Protein AF-A0AA90VGE7-F1 (afdb_monomer_lite)

Structure (mmCIF, N/CA/C/O backbone):
data_AF-A0AA90VGE7-F1
#
_entry.id   AF-A0AA90VGE7-F1
#
loop_
_atom_site.group_PDB
_atom_site.id
_atom_site.type_symbol
_atom_site.label_atom_id
_atom_site.label_alt_id
_atom_site.label_comp_id
_atom_site.label_asym_id
_atom_site.label_entity_id
_atom_site.label_seq_id
_atom_site.pdbx_PDB_ins_code
_atom_site.Cartn_x
_atom_site.Cartn_y
_atom_site.Cartn_z
_atom_site.occupancy
_atom_site.B_iso_or_equiv
_atom_site.auth_seq_id
_atom_site.auth_comp_id
_atom_site.auth_asym_id
_atom_site.auth_atom_id
_atom_site.pdbx_PDB_model_num
ATOM 1 N N . MET A 1 1 ? 31.332 8.050 -44.811 1.00 55.75 1 MET A N 1
ATOM 2 C CA . MET A 1 1 ? 31.491 8.293 -43.358 1.00 55.75 1 MET A CA 1
ATOM 3 C C . MET A 1 1 ? 30.167 8.612 -42.663 1.00 55.75 1 MET A C 1
ATOM 5 O O . MET A 1 1 ? 29.787 7.843 -41.798 1.00 55.75 1 MET A O 1
ATOM 9 N N . MET A 1 2 ? 29.412 9.635 -43.089 1.00 61.41 2 MET A N 1
ATOM 10 C CA . MET A 1 2 ? 28.198 10.126 -42.397 1.00 61.41 2 MET A CA 1
ATOM 11 C C . MET A 1 2 ? 27.056 9.099 -42.202 1.00 61.41 2 MET A C 1
ATOM 13 O O . MET A 1 2 ? 26.368 9.124 -41.187 1.00 61.41 2 MET A O 1
ATOM 17 N N . LYS A 1 3 ? 26.882 8.150 -43.137 1.00 65.25 3 LYS A N 1
ATOM 18 C CA . LYS A 1 3 ? 25.845 7.099 -43.049 1.00 65.25 3 LYS A CA 1
ATOM 19 C C . LYS A 1 3 ? 26.079 6.112 -41.896 1.00 65.25 3 LYS A C 1
ATOM 21 O O . LYS A 1 3 ? 25.123 5.690 -41.260 1.00 65.25 3 LYS A O 1
ATOM 26 N N . TYR A 1 4 ? 27.336 5.779 -41.601 1.00 76.81 4 TYR A N 1
ATOM 27 C CA . TYR A 1 4 ? 27.675 4.840 -40.525 1.00 76.81 4 TYR A CA 1
ATOM 28 C C . TYR A 1 4 ? 27.513 5.477 -39.141 1.00 76.81 4 TYR A C 1
ATOM 30 O O . TYR A 1 4 ? 27.092 4.808 -38.204 1.00 76.81 4 TYR A O 1
ATOM 38 N N . THR A 1 5 ? 27.762 6.784 -39.027 1.00 82.44 5 THR A N 1
ATOM 39 C CA . THR A 1 5 ? 27.544 7.542 -37.789 1.00 82.44 5 THR A CA 1
ATOM 40 C C . THR A 1 5 ? 26.061 7.592 -37.415 1.00 82.44 5 THR A C 1
ATOM 42 O O . THR A 1 5 ? 25.722 7.359 -36.261 1.00 82.44 5 THR A O 1
ATOM 45 N N . LEU A 1 6 ? 25.168 7.819 -38.387 1.00 83.00 6 LEU A N 1
ATOM 46 C CA . LEU A 1 6 ? 23.720 7.836 -38.147 1.00 83.00 6 LEU A CA 1
ATOM 47 C C . LEU A 1 6 ? 23.205 6.466 -37.676 1.00 83.00 6 LEU A C 1
ATOM 49 O O . LEU A 1 6 ? 22.459 6.388 -36.704 1.00 83.00 6 LEU A O 1
ATOM 53 N N . VAL A 1 7 ? 23.640 5.385 -38.333 1.00 86.75 7 VAL A N 1
ATOM 54 C CA . VAL A 1 7 ? 23.256 4.012 -37.963 1.00 86.75 7 VAL A CA 1
ATOM 55 C C . VAL A 1 7 ? 23.751 3.658 -36.560 1.00 86.75 7 VAL A C 1
ATOM 57 O O . VAL A 1 7 ? 22.999 3.075 -35.786 1.00 86.75 7 VAL A O 1
ATOM 60 N N . MET A 1 8 ? 24.973 4.063 -36.197 1.00 87.19 8 MET A N 1
ATOM 61 C CA . MET A 1 8 ? 25.509 3.863 -34.846 1.00 87.19 8 MET A CA 1
ATOM 62 C C . MET A 1 8 ? 24.713 4.615 -33.779 1.00 87.19 8 MET A C 1
ATOM 64 O O . MET A 1 8 ? 24.406 4.042 -32.739 1.00 87.19 8 MET A O 1
ATOM 68 N N . ILE A 1 9 ? 24.343 5.873 -34.035 1.00 88.00 9 ILE A N 1
ATOM 69 C CA . ILE A 1 9 ? 23.530 6.663 -33.101 1.00 88.00 9 ILE A CA 1
ATOM 70 C C . ILE A 1 9 ? 22.168 5.990 -32.892 1.00 88.00 9 ILE A C 1
ATOM 72 O O . ILE A 1 9 ? 21.768 5.766 -31.753 1.00 88.00 9 ILE A O 1
ATOM 76 N N . ILE A 1 10 ? 21.489 5.597 -33.974 1.00 88.25 10 ILE A N 1
ATOM 77 C CA . ILE A 1 10 ? 20.193 4.906 -33.896 1.00 88.25 10 ILE A CA 1
ATOM 78 C C . ILE A 1 10 ? 20.327 3.573 -33.146 1.00 88.25 10 ILE A C 1
ATOM 80 O O . ILE A 1 10 ? 19.502 3.278 -32.288 1.00 88.25 10 ILE A O 1
ATOM 84 N N . ALA A 1 11 ? 21.372 2.786 -33.413 1.00 86.88 11 ALA A N 1
ATOM 85 C CA . ALA A 1 11 ? 21.609 1.521 -32.720 1.00 86.88 11 ALA A CA 1
ATOM 86 C C . ALA A 1 11 ? 21.848 1.712 -31.212 1.00 86.88 11 ALA A C 1
ATOM 88 O O . ALA A 1 11 ? 21.342 0.925 -30.410 1.00 86.88 11 ALA A O 1
ATOM 89 N N . ILE A 1 12 ? 22.563 2.772 -30.816 1.00 87.00 12 ILE A N 1
ATOM 90 C CA . ILE A 1 12 ? 22.746 3.134 -29.405 1.00 87.00 12 ILE A CA 1
ATOM 91 C C . ILE A 1 12 ? 21.400 3.482 -28.764 1.00 87.00 12 ILE A C 1
ATOM 93 O O . ILE A 1 12 ? 21.094 2.935 -27.708 1.00 87.00 12 ILE A O 1
ATOM 97 N N . PHE A 1 13 ? 20.577 4.321 -29.403 1.00 86.06 13 PHE A N 1
ATOM 98 C CA . PHE A 1 13 ? 19.254 4.678 -28.877 1.00 86.06 13 PHE A CA 1
ATOM 99 C C . PHE A 1 13 ? 18.325 3.470 -28.7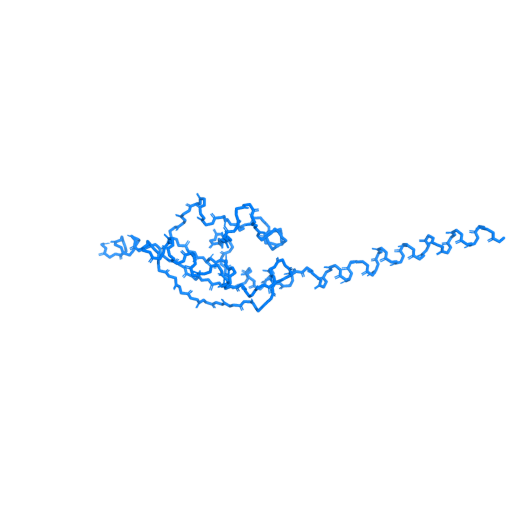73 1.00 86.06 13 PHE A C 1
ATOM 101 O O . PHE A 1 13 ? 17.737 3.252 -27.722 1.00 86.06 13 PHE A O 1
ATOM 108 N N . ILE A 1 14 ? 18.264 2.620 -29.803 1.00 86.12 14 ILE A N 1
ATOM 109 C CA . ILE A 1 14 ? 17.471 1.387 -29.751 1.00 86.12 14 ILE A CA 1
ATOM 110 C C . ILE A 1 14 ? 17.936 0.514 -28.587 1.00 86.12 14 ILE A C 1
ATOM 112 O O . ILE A 1 14 ? 17.102 0.040 -27.822 1.00 86.12 14 ILE A O 1
ATOM 116 N N . THR A 1 15 ? 19.246 0.322 -28.407 1.00 83.75 15 THR A N 1
ATOM 117 C CA . THR A 1 15 ? 19.781 -0.508 -27.315 1.00 83.75 15 THR A CA 1
ATOM 118 C C . THR A 1 15 ? 19.453 0.095 -25.947 1.00 83.75 15 THR A C 1
ATOM 120 O O . THR A 1 15 ? 19.000 -0.620 -25.052 1.00 83.75 15 THR A O 1
ATOM 123 N N . LEU A 1 16 ? 19.620 1.410 -25.790 1.00 79.94 16 LEU A N 1
ATOM 124 C CA . LEU A 1 16 ? 19.313 2.134 -24.559 1.00 79.94 16 LEU A CA 1
ATOM 125 C C . LEU A 1 16 ? 17.821 2.015 -24.199 1.00 79.94 16 LEU A C 1
ATOM 127 O O . LEU A 1 16 ? 17.487 1.664 -23.067 1.00 79.94 16 LEU A O 1
ATOM 131 N N . ASP A 1 17 ? 16.938 2.238 -25.170 1.00 75.81 17 ASP A N 1
ATOM 132 C CA . ASP A 1 17 ? 15.487 2.282 -24.976 1.00 75.81 17 ASP A CA 1
ATOM 133 C C . ASP A 1 17 ? 14.882 0.890 -24.775 1.00 75.81 17 ASP A C 1
ATOM 135 O O . ASP A 1 17 ? 13.929 0.735 -24.015 1.00 75.81 17 ASP A O 1
ATOM 139 N N . SER A 1 18 ? 15.440 -0.140 -25.417 1.00 73.44 18 SER A N 1
ATOM 140 C CA . SER A 1 18 ? 14.893 -1.501 -25.346 1.00 73.44 18 SER A CA 1
ATOM 141 C C . SER A 1 18 ? 15.442 -2.335 -24.191 1.00 73.44 18 SER A C 1
ATOM 143 O O . SER A 1 18 ? 14.719 -3.186 -23.675 1.00 73.44 18 SER A O 1
ATOM 145 N N . THR A 1 19 ? 16.684 -2.107 -23.747 1.00 75.50 19 THR A N 1
ATOM 146 C CA . THR A 1 19 ? 17.294 -2.932 -22.684 1.00 75.50 19 THR A CA 1
ATOM 147 C C . THR A 1 19 ? 17.519 -2.183 -21.378 1.00 75.50 19 THR A C 1
ATOM 149 O O . THR A 1 19 ? 17.192 -2.704 -20.311 1.00 75.50 19 THR A O 1
ATOM 152 N N . LEU A 1 20 ? 18.036 -0.954 -21.435 1.00 67.75 20 LEU A N 1
ATOM 153 C CA . LEU A 1 20 ? 18.472 -0.235 -20.236 1.00 67.75 20 LEU A CA 1
ATOM 154 C C . LEU A 1 20 ? 17.327 0.528 -19.569 1.00 67.75 20 LEU A C 1
ATOM 156 O O . LEU A 1 20 ? 17.146 0.405 -18.354 1.00 67.75 20 LEU A O 1
ATOM 160 N N . GLN A 1 21 ? 16.518 1.261 -20.339 1.00 68.38 21 GLN A N 1
ATOM 161 C CA . GLN A 1 21 ? 15.377 1.992 -19.781 1.00 68.38 21 GLN A CA 1
ATOM 162 C C . GLN A 1 21 ? 14.385 1.068 -19.047 1.00 68.38 21 GLN A C 1
ATOM 164 O O . GLN A 1 21 ? 14.064 1.360 -17.893 1.00 68.38 21 GLN A O 1
ATOM 169 N N . PRO A 1 22 ? 13.955 -0.086 -19.602 1.00 64.44 22 PRO A N 1
ATOM 170 C CA . PRO A 1 22 ? 13.002 -0.960 -18.921 1.00 64.44 22 PRO A CA 1
ATOM 171 C C . PRO A 1 22 ? 13.579 -1.600 -17.659 1.00 64.44 22 PRO A C 1
ATOM 173 O O . PRO A 1 22 ? 12.858 -1.773 -16.680 1.00 64.44 22 PRO A O 1
ATOM 176 N N . ALA A 1 23 ? 14.870 -1.943 -17.647 1.00 62.72 23 ALA A N 1
ATOM 177 C CA . ALA A 1 23 ? 15.520 -2.538 -16.481 1.00 62.72 23 ALA A CA 1
ATOM 178 C C . ALA A 1 23 ? 15.616 -1.542 -15.314 1.00 62.72 23 ALA A C 1
ATOM 180 O O . ALA A 1 23 ? 15.269 -1.867 -14.175 1.00 62.72 23 ALA A O 1
ATOM 181 N N . VAL A 1 24 ? 16.019 -0.300 -15.597 1.00 62.41 24 VAL A N 1
ATOM 182 C CA . VAL A 1 24 ? 16.110 0.759 -14.583 1.00 62.41 24 VAL A CA 1
ATOM 183 C C . VAL A 1 24 ? 14.719 1.163 -14.089 1.00 62.41 24 VAL A C 1
ATOM 185 O O . VAL A 1 24 ? 14.517 1.300 -12.882 1.00 62.41 24 VAL A O 1
ATOM 188 N N . LEU A 1 25 ? 13.743 1.304 -14.991 1.00 61.81 25 LEU A N 1
ATOM 189 C CA . LEU A 1 25 ? 12.369 1.660 -14.631 1.00 61.81 25 LEU A CA 1
ATOM 190 C C . LEU A 1 25 ? 11.666 0.542 -13.849 1.00 61.81 25 LEU A C 1
ATOM 192 O O . LEU A 1 25 ? 11.016 0.840 -12.855 1.00 61.81 25 LEU A O 1
ATOM 196 N N . ASN A 1 26 ? 11.852 -0.735 -14.208 1.00 60.47 26 ASN A N 1
ATOM 197 C CA . ASN A 1 26 ? 11.313 -1.863 -13.434 1.00 60.47 26 ASN A CA 1
ATOM 198 C C . ASN A 1 26 ? 11.921 -1.953 -12.029 1.00 60.47 26 ASN A C 1
ATOM 200 O O . ASN A 1 26 ? 11.240 -2.385 -11.107 1.00 60.47 26 ASN A O 1
ATOM 204 N N . THR A 1 27 ? 13.181 -1.540 -11.859 1.00 57.47 27 THR A N 1
ATOM 205 C CA . THR A 1 27 ? 13.834 -1.494 -10.538 1.00 57.47 27 THR A CA 1
ATOM 206 C C . THR A 1 27 ? 13.293 -0.344 -9.684 1.00 57.47 27 THR A C 1
ATOM 208 O O . THR A 1 27 ? 13.224 -0.455 -8.464 1.00 57.47 27 THR A O 1
ATOM 211 N N . LYS A 1 28 ? 12.890 0.762 -10.322 1.00 58.34 28 LYS A N 1
ATOM 212 C CA . LYS A 1 28 ? 12.240 1.907 -9.668 1.00 58.34 28 LYS A CA 1
ATOM 213 C C . LYS A 1 28 ? 10.729 1.734 -9.507 1.00 58.34 28 LYS A C 1
ATOM 215 O O . LYS A 1 28 ? 10.107 2.497 -8.790 1.00 58.34 28 LYS A O 1
ATOM 220 N N . ALA A 1 29 ? 10.113 0.764 -10.162 1.00 59.88 29 ALA A N 1
ATOM 221 C CA . ALA A 1 29 ? 8.717 0.456 -9.931 1.00 59.88 29 ALA A CA 1
ATOM 222 C C . ALA A 1 29 ? 8.613 -0.497 -8.736 1.00 59.88 29 ALA A C 1
ATOM 224 O O . ALA A 1 29 ? 9.201 -1.579 -8.743 1.00 59.88 29 ALA A O 1
ATOM 225 N N . ASP A 1 30 ? 7.775 -0.175 -7.752 1.00 67.25 30 ASP A N 1
ATOM 226 C CA . ASP A 1 30 ? 7.402 -1.083 -6.652 1.00 67.25 30 ASP A CA 1
ATOM 227 C C . ASP A 1 30 ? 6.577 -2.303 -7.125 1.00 67.25 30 ASP A C 1
ATOM 229 O O . ASP A 1 30 ? 5.826 -2.916 -6.369 1.00 67.25 30 ASP A O 1
ATOM 233 N N . LYS A 1 31 ? 6.723 -2.698 -8.393 1.00 71.50 31 LYS A N 1
ATOM 234 C CA . LYS A 1 31 ? 6.038 -3.806 -9.059 1.00 71.50 31 LYS A CA 1
ATOM 235 C C . LYS A 1 31 ? 6.181 -5.123 -8.299 1.00 71.50 31 LYS A C 1
ATOM 237 O O . LYS A 1 31 ? 5.272 -5.942 -8.315 1.00 71.50 31 LYS A O 1
ATOM 242 N N . HIS A 1 32 ? 7.309 -5.329 -7.621 1.00 76.25 32 HIS A N 1
ATOM 243 C CA . HIS A 1 32 ? 7.551 -6.519 -6.808 1.00 76.25 32 HIS A CA 1
ATOM 244 C C . HIS A 1 32 ? 6.679 -6.574 -5.539 1.00 76.25 32 HIS A C 1
ATOM 246 O O . HIS A 1 32 ? 6.436 -7.665 -5.026 1.00 76.25 32 HIS A O 1
ATOM 252 N N . LEU A 1 33 ? 6.179 -5.434 -5.045 1.00 79.88 33 LEU A N 1
ATOM 253 C CA . LEU A 1 33 ? 5.311 -5.373 -3.866 1.00 79.88 33 LEU A CA 1
ATOM 254 C C . LEU A 1 33 ? 3.866 -5.750 -4.182 1.00 79.88 33 LEU A C 1
ATOM 256 O O . LEU A 1 33 ? 3.215 -6.356 -3.336 1.00 79.88 33 LEU A O 1
ATOM 260 N N . ALA A 1 34 ? 3.378 -5.458 -5.390 1.00 80.25 34 ALA A N 1
ATOM 261 C CA . ALA A 1 34 ? 2.014 -5.791 -5.800 1.00 80.25 34 ALA A CA 1
ATOM 262 C C . ALA A 1 34 ? 1.650 -7.274 -5.558 1.00 80.25 34 ALA A C 1
ATOM 264 O O . ALA A 1 34 ? 0.737 -7.519 -4.771 1.00 80.25 34 ALA A O 1
ATOM 265 N N . PRO A 1 35 ? 2.392 -8.281 -6.068 1.00 81.56 35 PRO A N 1
ATOM 266 C CA . PRO A 1 35 ? 2.051 -9.686 -5.827 1.00 81.56 35 PRO A CA 1
ATOM 267 C C . PRO A 1 35 ? 2.205 -10.112 -4.356 1.00 81.56 35 PRO A C 1
ATOM 269 O O . PRO A 1 35 ? 1.594 -11.090 -3.930 1.00 81.56 35 PRO A O 1
ATOM 272 N N . ILE A 1 36 ? 3.023 -9.411 -3.561 1.00 84.88 36 ILE A N 1
ATOM 273 C CA . ILE A 1 36 ? 3.149 -9.666 -2.116 1.00 84.88 36 ILE A CA 1
ATOM 274 C C . ILE A 1 36 ? 1.887 -9.180 -1.399 1.00 84.88 36 ILE A C 1
ATOM 276 O O . ILE A 1 36 ? 1.353 -9.889 -0.546 1.00 84.88 36 ILE A O 1
ATOM 280 N N . ILE A 1 37 ? 1.395 -7.997 -1.768 1.00 84.31 37 ILE A N 1
ATOM 281 C CA . ILE A 1 37 ? 0.164 -7.413 -1.233 1.00 84.31 37 ILE A CA 1
ATOM 282 C C . ILE A 1 37 ? -1.040 -8.269 -1.625 1.00 84.31 37 ILE A C 1
ATOM 284 O O . ILE A 1 37 ? -1.811 -8.622 -0.739 1.00 84.31 37 ILE A O 1
ATOM 288 N N . GLU A 1 38 ? -1.152 -8.686 -2.892 1.00 84.56 38 GLU A N 1
ATOM 289 C CA . GLU A 1 38 ? -2.245 -9.557 -3.360 1.00 84.56 38 GLU A CA 1
ATOM 290 C C . GLU A 1 38 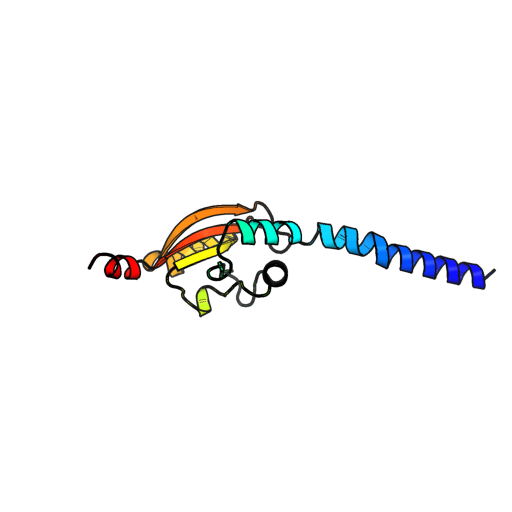? -2.296 -10.898 -2.621 1.00 84.56 38 GLU A C 1
ATOM 292 O O . GLU A 1 38 ? -3.371 -11.424 -2.353 1.00 84.56 38 GLU A O 1
ATOM 297 N N . LYS A 1 39 ? -1.137 -11.461 -2.260 1.00 85.50 39 LYS A N 1
ATOM 298 C CA . LYS A 1 39 ? -1.081 -12.703 -1.476 1.00 85.50 39 LYS A CA 1
ATOM 299 C C . LYS A 1 39 ? -1.408 -12.494 0.001 1.00 85.50 39 LYS A C 1
ATOM 301 O O . LYS A 1 39 ? -1.868 -13.428 0.654 1.00 85.50 39 LYS A O 1
ATOM 306 N N . LYS A 1 40 ? -1.101 -11.318 0.556 1.00 85.06 40 LYS A N 1
ATOM 307 C CA . LYS A 1 40 ? -1.190 -11.048 2.001 1.00 85.06 40 LYS A CA 1
ATOM 308 C C . LYS A 1 40 ? -2.533 -10.455 2.416 1.00 85.06 40 LYS A C 1
ATOM 310 O O . LYS A 1 40 ? -2.940 -10.631 3.565 1.00 85.06 40 LYS A O 1
ATOM 315 N N . PHE A 1 41 ? -3.200 -9.747 1.512 1.00 85.44 41 PHE A N 1
ATOM 316 C CA . PHE A 1 41 ? -4.422 -9.009 1.790 1.00 85.44 41 PHE A CA 1
ATOM 317 C C . PHE A 1 41 ? -5.458 -9.222 0.694 1.00 85.44 41 PHE A C 1
ATOM 319 O O . PHE A 1 41 ? -5.127 -9.406 -0.473 1.00 85.44 41 PHE A O 1
ATOM 326 N N . ASP A 1 42 ? -6.728 -9.139 1.079 1.00 81.19 42 ASP A N 1
ATOM 327 C CA . ASP A 1 42 ? -7.816 -9.101 0.114 1.00 81.19 42 ASP A CA 1
ATOM 328 C C . ASP A 1 42 ? -7.831 -7.737 -0.588 1.00 81.19 42 ASP A C 1
ATOM 330 O O . ASP A 1 42 ? -8.158 -6.711 0.014 1.00 81.19 42 ASP A O 1
ATOM 334 N N . THR A 1 43 ? -7.472 -7.734 -1.872 1.00 80.00 43 THR A N 1
ATOM 335 C CA . THR A 1 43 ? -7.471 -6.527 -2.710 1.00 80.00 43 THR A CA 1
ATOM 336 C C . THR A 1 43 ? -8.836 -5.847 -2.808 1.00 80.00 43 THR A C 1
ATOM 338 O O . THR A 1 43 ? -8.876 -4.649 -3.055 1.00 80.00 43 THR A O 1
ATOM 341 N N . GLY A 1 44 ? -9.943 -6.566 -2.578 1.00 80.88 44 GLY A N 1
ATOM 342 C CA . GLY A 1 44 ? -11.289 -5.984 -2.581 1.00 80.88 44 GLY A CA 1
ATOM 343 C C . GLY A 1 44 ? -11.593 -5.103 -1.364 1.00 80.88 44 GLY A C 1
ATOM 344 O O . GLY A 1 44 ? -12.563 -4.349 -1.381 1.00 80.88 44 GLY A O 1
ATOM 345 N N . LYS A 1 45 ? -10.764 -5.175 -0.315 1.00 87.75 45 LYS A N 1
ATOM 346 C CA . LYS A 1 45 ? -10.880 -4.371 0.911 1.00 87.75 45 LYS A CA 1
ATOM 347 C C . LYS A 1 45 ? -9.590 -3.613 1.223 1.00 87.75 45 LYS A C 1
ATOM 349 O O . LYS A 1 45 ? -9.244 -3.415 2.393 1.00 87.75 45 LYS A O 1
ATOM 354 N N . LEU A 1 46 ? -8.857 -3.232 0.181 1.00 89.88 46 LEU A N 1
ATOM 355 C CA . LEU A 1 46 ? -7.633 -2.459 0.304 1.00 89.88 46 LEU A CA 1
ATOM 356 C C . LEU A 1 46 ? -7.933 -0.980 0.071 1.00 89.88 46 LEU A C 1
ATOM 358 O O . LEU A 1 46 ? -8.435 -0.583 -0.980 1.00 89.88 46 LEU A O 1
ATOM 362 N N . TYR A 1 47 ? -7.600 -0.168 1.065 1.00 90.56 47 TYR A N 1
ATOM 363 C CA . TYR A 1 47 ? -7.874 1.259 1.068 1.00 90.56 47 TYR A CA 1
ATOM 364 C C . TYR A 1 47 ? -6.584 2.046 1.247 1.00 90.56 47 TYR A C 1
ATOM 366 O O . TYR A 1 47 ? -5.666 1.578 1.913 1.00 90.56 47 TYR A O 1
ATOM 374 N N . SER A 1 48 ? -6.517 3.255 0.701 1.00 89.81 48 SER A N 1
ATOM 375 C CA . SER A 1 48 ? -5.401 4.179 0.905 1.00 89.81 48 SER A CA 1
ATOM 376 C C . SER A 1 48 ? -5.850 5.504 1.505 1.00 89.81 48 SER A C 1
ATOM 378 O O . SER A 1 48 ? -6.925 6.003 1.158 1.00 89.81 48 SER A O 1
ATOM 380 N N . TYR A 1 49 ? -4.982 6.094 2.325 1.00 88.38 49 TYR A N 1
ATOM 381 C CA . TYR A 1 49 ? -5.092 7.463 2.827 1.00 88.38 49 TYR A CA 1
ATOM 382 C C . TYR A 1 49 ? -3.756 8.196 2.664 1.00 88.38 49 TYR A C 1
ATOM 384 O O . TYR A 1 49 ? -2.695 7.614 2.899 1.00 88.38 49 TYR A O 1
ATOM 392 N N . MET A 1 50 ? -3.824 9.473 2.293 1.00 83.81 50 MET A N 1
ATOM 393 C CA . MET A 1 50 ? -2.708 10.418 2.317 1.00 83.81 50 MET A CA 1
ATOM 394 C C . MET A 1 50 ? -3.226 11.762 2.829 1.00 83.81 50 MET A C 1
ATOM 396 O O . MET A 1 50 ? -4.349 12.146 2.511 1.00 83.81 50 MET A O 1
ATOM 400 N N . SER A 1 51 ? -2.416 12.478 3.610 1.00 78.06 51 SER A N 1
ATOM 401 C CA . SER A 1 51 ? -2.811 13.766 4.202 1.00 78.06 51 SER A CA 1
ATOM 402 C C . SER A 1 51 ? -2.978 14.871 3.144 1.00 78.06 51 SER A C 1
ATOM 404 O O . SER A 1 51 ? -3.774 15.793 3.318 1.00 78.06 51 SER A O 1
ATOM 406 N N . ILE A 1 52 ? -2.261 14.762 2.018 1.00 77.19 52 ILE A N 1
ATOM 407 C CA . ILE A 1 52 ? -2.319 15.715 0.903 1.00 77.19 52 ILE A CA 1
ATOM 408 C C . ILE A 1 52 ? -3.484 15.365 -0.030 1.00 77.19 52 ILE A C 1
ATOM 410 O O . ILE A 1 52 ? -3.526 14.283 -0.622 1.00 77.19 52 ILE A O 1
ATOM 414 N N . GLU A 1 53 ? -4.400 16.317 -0.216 1.00 66.38 53 GLU A N 1
ATOM 415 C CA . GLU A 1 53 ? -5.511 16.185 -1.159 1.00 66.38 53 GLU A CA 1
ATOM 416 C C . GLU A 1 53 ? -5.006 15.907 -2.586 1.00 66.38 53 GLU A C 1
ATOM 418 O O . GLU A 1 53 ? -4.039 16.507 -3.051 1.00 66.38 53 GLU A O 1
ATOM 423 N N . MET A 1 54 ? -5.677 14.987 -3.288 1.00 68.00 54 MET A N 1
ATOM 424 C CA . MET A 1 54 ? -5.313 14.463 -4.620 1.00 68.00 54 MET A CA 1
ATOM 425 C C . MET A 1 54 ? -4.061 13.570 -4.684 1.00 68.00 54 MET A C 1
ATOM 427 O O . MET A 1 54 ? -3.759 13.044 -5.759 1.00 68.00 54 MET A O 1
ATOM 431 N N . MET A 1 55 ? -3.346 13.347 -3.575 1.00 77.06 55 MET A N 1
ATOM 432 C CA . MET A 1 55 ? -2.202 12.434 -3.567 1.00 77.06 55 MET A CA 1
ATOM 433 C C . MET A 1 55 ? -2.651 10.991 -3.313 1.00 77.06 55 MET A C 1
ATOM 435 O O . MET A 1 55 ? -3.370 10.702 -2.355 1.00 77.06 55 MET A O 1
ATOM 439 N N . HIS A 1 56 ? -2.240 10.074 -4.194 1.00 80.44 56 HIS A N 1
ATOM 440 C CA . HIS A 1 56 ? -2.635 8.665 -4.171 1.00 80.44 56 HIS A CA 1
ATOM 441 C C . HIS A 1 56 ? -1.463 7.756 -4.576 1.00 80.44 56 HIS A C 1
ATOM 443 O O . HIS A 1 56 ? -0.520 8.198 -5.232 1.00 80.44 56 HIS A O 1
ATOM 449 N N . PHE A 1 57 ? -1.537 6.471 -4.217 1.00 81.19 57 PHE A N 1
ATOM 450 C CA . PHE A 1 57 ? -0.566 5.449 -4.631 1.00 81.19 57 PHE A CA 1
ATOM 451 C C . PHE A 1 57 ? -0.826 4.988 -6.076 1.00 81.19 57 PHE A C 1
ATOM 453 O O . PHE A 1 57 ? -1.364 3.902 -6.298 1.00 81.19 57 PHE A O 1
ATOM 460 N N . PHE A 1 58 ? -0.514 5.825 -7.067 1.00 78.25 58 PHE A N 1
ATOM 461 C CA . PHE A 1 58 ? -0.884 5.592 -8.468 1.00 78.25 58 PHE A CA 1
ATOM 462 C C . PHE A 1 58 ? -0.228 4.350 -9.077 1.00 78.25 58 PHE A C 1
ATOM 464 O O . PHE A 1 58 ? -0.921 3.517 -9.661 1.00 78.25 58 PHE A O 1
ATOM 471 N N . SER A 1 59 ? 1.086 4.189 -8.931 1.00 78.62 59 SER A N 1
ATOM 472 C CA . SER A 1 59 ? 1.819 3.052 -9.495 1.00 78.62 59 SER A CA 1
ATOM 473 C C . SER A 1 59 ? 1.383 1.760 -8.828 1.00 78.62 59 SER A C 1
ATOM 475 O O . SER A 1 59 ? 1.151 0.762 -9.504 1.00 78.62 59 SER A O 1
ATOM 477 N N . LEU A 1 60 ? 1.238 1.763 -7.501 1.00 81.19 60 LEU A N 1
ATOM 478 C CA . LEU A 1 60 ? 0.831 0.557 -6.791 1.00 81.19 60 LEU A CA 1
ATOM 479 C C . LEU A 1 60 ? -0.614 0.168 -7.116 1.00 81.19 60 LEU A C 1
ATOM 481 O O . LEU A 1 60 ? -0.888 -1.010 -7.341 1.00 81.19 60 LEU A O 1
ATOM 485 N N . ASN A 1 61 ? -1.517 1.147 -7.205 1.00 84.19 61 ASN A N 1
ATOM 486 C CA . ASN A 1 61 ? -2.893 0.911 -7.620 1.00 84.19 61 ASN A CA 1
ATOM 487 C C . ASN A 1 61 ? -2.958 0.359 -9.054 1.00 84.19 61 ASN A C 1
ATOM 489 O O . ASN A 1 61 ? -3.654 -0.623 -9.302 1.00 84.19 61 ASN A O 1
ATOM 493 N N . PHE A 1 62 ? -2.152 0.900 -9.973 1.00 81.94 62 PHE A N 1
ATOM 494 C CA . PHE A 1 62 ? -2.013 0.369 -11.330 1.00 81.94 62 PHE A CA 1
ATOM 495 C C . PHE A 1 62 ? -1.571 -1.104 -11.333 1.00 81.94 62 PHE A C 1
ATOM 497 O O . PHE A 1 62 ? -2.187 -1.931 -12.004 1.00 81.94 62 PHE A O 1
ATOM 504 N N . TYR A 1 63 ? -0.551 -1.468 -10.545 1.00 81.88 63 TYR A N 1
ATOM 505 C CA . TYR A 1 63 ? -0.069 -2.854 -10.477 1.00 81.88 63 TYR A CA 1
ATOM 506 C C . TYR A 1 63 ? -1.024 -3.820 -9.767 1.00 81.88 63 TYR A C 1
ATOM 508 O O . TYR A 1 63 ? -0.964 -5.017 -10.033 1.00 81.88 63 TYR A O 1
ATOM 516 N N . LEU A 1 64 ? -1.901 -3.323 -8.894 1.00 83.25 64 LEU A N 1
ATOM 517 C CA . LEU A 1 64 ? -2.948 -4.113 -8.235 1.00 83.25 64 LEU A CA 1
ATOM 518 C C . LEU A 1 64 ? -4.247 -4.192 -9.055 1.00 83.25 64 LEU A C 1
ATOM 520 O O . LEU A 1 64 ? -5.228 -4.788 -8.606 1.00 83.25 64 LEU A O 1
ATOM 524 N N . GLY A 1 65 ? -4.255 -3.616 -10.261 1.00 83.12 65 GLY A N 1
ATOM 525 C CA . GLY A 1 65 ? -5.398 -3.644 -11.168 1.00 83.12 65 GLY A CA 1
ATOM 526 C C . GLY A 1 65 ? -6.520 -2.684 -10.776 1.00 83.12 65 GLY A C 1
A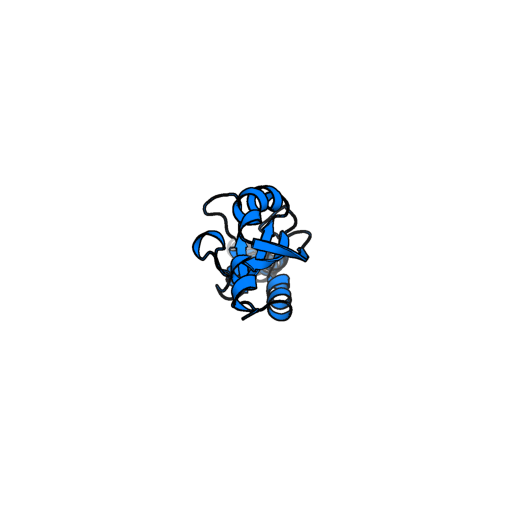TOM 527 O O . GLY A 1 65 ? -7.682 -3.051 -10.908 1.00 83.12 65 GLY A O 1
ATOM 528 N N . ASP A 1 66 ? -6.176 -1.491 -10.286 1.00 83.81 66 ASP A N 1
ATOM 529 C CA . ASP A 1 66 ? -7.106 -0.406 -9.927 1.00 83.81 66 ASP A CA 1
ATOM 530 C C . ASP A 1 66 ? -8.102 -0.763 -8.808 1.00 83.81 66 ASP A C 1
ATOM 532 O O . ASP A 1 66 ? -9.272 -0.385 -8.813 1.00 83.81 66 ASP A O 1
ATOM 536 N N . LYS A 1 67 ? -7.638 -1.557 -7.838 1.00 84.12 67 LYS A N 1
ATOM 537 C CA . LYS A 1 67 ? -8.465 -2.066 -6.733 1.00 84.12 67 LYS A CA 1
ATOM 538 C C . LYS A 1 67 ? -8.324 -1.272 -5.435 1.00 84.12 67 LYS A C 1
ATOM 540 O O . LYS A 1 67 ? -9.121 -1.481 -4.524 1.00 84.12 67 LYS A O 1
ATOM 545 N N . ILE A 1 68 ? -7.324 -0.391 -5.318 1.00 87.31 68 ILE A N 1
ATOM 546 C CA . ILE A 1 68 ? -7.140 0.421 -4.110 1.00 87.31 68 ILE A CA 1
ATOM 547 C C . ILE A 1 68 ? -8.186 1.533 -4.099 1.00 87.31 68 ILE A C 1
ATOM 549 O O . ILE A 1 68 ? -8.197 2.412 -4.958 1.00 87.31 68 ILE A O 1
ATOM 553 N N . GLN A 1 69 ? -9.026 1.536 -3.070 1.00 87.88 69 GLN A N 1
ATOM 554 C CA . GLN A 1 69 ? -10.036 2.572 -2.876 1.00 87.88 69 GLN A CA 1
ATOM 555 C C . GLN A 1 69 ? -9.560 3.659 -1.909 1.00 87.88 69 GLN A C 1
ATOM 557 O O . GLN A 1 69 ? -8.713 3.442 -1.046 1.00 87.88 69 GLN A O 1
ATOM 562 N N . GLN A 1 70 ? -10.126 4.859 -2.012 1.00 87.56 70 GLN A N 1
ATOM 563 C CA . GLN A 1 70 ? -9.790 5.958 -1.103 1.00 87.56 70 GLN A CA 1
ATOM 564 C C . GLN A 1 70 ? -10.612 5.854 0.178 1.00 87.56 70 GLN A C 1
ATOM 566 O O . GLN A 1 70 ? -11.844 5.873 0.127 1.00 87.56 70 GLN A O 1
ATOM 571 N N . PHE A 1 71 ? -9.930 5.776 1.322 1.00 88.56 71 PHE A N 1
ATOM 572 C CA . PHE A 1 71 ? -10.589 5.601 2.616 1.00 88.56 71 PHE A CA 1
ATOM 573 C C . PHE A 1 71 ? -11.557 6.752 2.928 1.00 88.56 71 PHE A C 1
ATOM 575 O O . PHE A 1 71 ? -12.715 6.498 3.250 1.00 88.56 71 PHE A O 1
ATOM 582 N N . ASP A 1 72 ? -11.127 8.003 2.743 1.00 85.12 72 ASP A N 1
ATOM 583 C CA . ASP A 1 72 ? -11.928 9.190 3.088 1.00 85.12 72 ASP A CA 1
ATOM 584 C C . ASP A 1 72 ? -13.204 9.343 2.262 1.00 85.12 72 ASP A C 1
ATOM 586 O O . ASP A 1 72 ? -14.174 9.939 2.724 1.00 85.12 72 ASP A O 1
ATOM 590 N N . LYS A 1 73 ? -13.215 8.814 1.033 1.00 84.25 73 LYS A N 1
ATOM 591 C CA . LYS A 1 73 ? -14.379 8.907 0.144 1.00 84.25 73 LYS A CA 1
ATOM 592 C C . LYS A 1 73 ? -15.416 7.832 0.434 1.00 84.25 73 LYS A C 1
ATOM 594 O O . LYS A 1 73 ? -16.608 8.099 0.331 1.00 84.25 73 LYS A O 1
ATOM 599 N N . VAL A 1 74 ? -14.964 6.617 0.739 1.00 85.56 74 VAL A N 1
ATOM 600 C CA . VAL A 1 74 ? -15.846 5.449 0.882 1.00 85.56 74 VAL A CA 1
ATOM 601 C C . VAL A 1 74 ? -16.282 5.245 2.334 1.00 85.56 74 VAL A C 1
ATOM 603 O O . VAL A 1 74 ? -17.383 4.754 2.568 1.00 85.56 74 VAL A O 1
ATOM 606 N N . LEU A 1 75 ? -15.449 5.633 3.308 1.00 85.12 75 LEU A N 1
ATOM 607 C CA . LEU A 1 75 ? -15.652 5.385 4.743 1.00 85.12 75 LEU A CA 1
ATOM 608 C C . LEU A 1 75 ? -16.061 3.923 5.029 1.00 85.12 75 LEU A C 1
ATOM 610 O O . LEU A 1 75 ? -17.137 3.663 5.586 1.00 85.12 75 LEU A O 1
ATOM 614 N N . PRO A 1 76 ? -15.221 2.956 4.611 1.00 86.56 76 PRO A N 1
ATOM 615 C CA . PRO A 1 76 ? -15.527 1.529 4.677 1.00 86.56 76 PRO A CA 1
ATOM 616 C C . PRO A 1 76 ? -15.663 1.025 6.115 1.00 86.56 76 PRO A C 1
ATOM 618 O O . PRO A 1 76 ? -15.029 1.545 7.024 1.00 86.56 76 PRO A O 1
ATOM 621 N N . GLN A 1 77 ? -16.448 -0.034 6.335 1.00 86.25 77 GLN A N 1
ATOM 622 C CA . GLN A 1 77 ? -16.637 -0.596 7.680 1.00 86.25 77 GLN A CA 1
ATOM 623 C C . GLN A 1 77 ? -15.442 -1.420 8.170 1.00 86.25 77 GLN A C 1
ATOM 625 O O . GLN A 1 77 ? -15.138 -1.407 9.361 1.00 86.25 77 GLN A O 1
ATOM 630 N N . ASP A 1 78 ? -14.775 -2.139 7.274 1.00 89.56 78 ASP A N 1
ATOM 631 C CA . ASP A 1 78 ? -13.630 -2.981 7.589 1.00 89.56 78 ASP A CA 1
ATOM 632 C C . ASP A 1 78 ? -12.685 -3.086 6.390 1.00 89.56 78 ASP A C 1
ATOM 634 O O . ASP A 1 78 ? -13.085 -2.899 5.237 1.00 89.56 78 ASP A O 1
ATOM 638 N N . GLY A 1 79 ? -11.423 -3.401 6.665 1.00 90.06 79 GLY A N 1
ATOM 639 C CA . GLY A 1 79 ? -10.444 -3.651 5.619 1.00 90.06 79 GLY A CA 1
ATOM 640 C C . GLY A 1 79 ? -9.013 -3.426 6.067 1.00 90.06 79 GLY A C 1
ATOM 641 O O . GLY A 1 79 ? -8.682 -3.479 7.255 1.00 90.06 79 GLY A O 1
ATOM 642 N N . VAL A 1 80 ? -8.149 -3.199 5.083 1.00 91.25 80 VAL A N 1
ATOM 643 C CA . VAL A 1 80 ? -6.740 -2.870 5.286 1.00 91.25 80 VAL A CA 1
ATOM 644 C C . VAL A 1 80 ? -6.479 -1.489 4.715 1.00 91.25 80 VAL A C 1
ATOM 646 O O . VAL A 1 80 ? -6.750 -1.232 3.548 1.00 91.25 80 VAL A O 1
ATOM 649 N N . LEU A 1 81 ? -5.954 -0.606 5.552 1.00 90.62 81 LEU A N 1
ATOM 650 C CA . LEU A 1 81 ? -5.560 0.743 5.202 1.00 90.62 81 LEU A CA 1
ATOM 651 C C . LEU A 1 81 ? -4.059 0.801 4.942 1.00 90.62 81 LEU A C 1
ATOM 653 O O . LEU A 1 81 ? -3.261 0.389 5.782 1.00 90.62 81 LEU A O 1
ATOM 657 N N . MET A 1 82 ? -3.702 1.370 3.803 1.00 90.12 82 MET A N 1
ATOM 658 C CA . MET A 1 82 ? -2.362 1.774 3.419 1.00 90.12 82 MET A CA 1
ATOM 659 C C . MET A 1 82 ? -2.193 3.265 3.681 1.00 90.12 82 MET A C 1
ATOM 661 O O . MET A 1 82 ? -2.935 4.080 3.131 1.00 90.12 82 MET A O 1
ATOM 665 N N . ILE A 1 83 ? -1.219 3.620 4.509 1.00 89.19 83 ILE A N 1
ATOM 666 C CA . ILE A 1 83 ? -0.989 5.006 4.914 1.00 89.19 83 ILE A CA 1
ATOM 667 C C . ILE A 1 83 ? 0.509 5.246 5.151 1.00 89.19 83 ILE A C 1
ATOM 669 O O . ILE A 1 83 ? 1.167 4.398 5.762 1.00 89.19 83 ILE A O 1
ATOM 673 N N . PRO A 1 84 ? 1.084 6.365 4.678 1.00 87.62 84 PRO A N 1
ATOM 674 C CA . PRO A 1 84 ? 2.426 6.773 5.080 1.00 87.62 84 PRO A CA 1
ATOM 675 C C . PRO A 1 84 ? 2.509 6.933 6.602 1.00 87.62 84 PRO A C 1
ATOM 677 O O . PRO A 1 84 ? 1.639 7.548 7.209 1.00 87.62 84 PRO A O 1
ATOM 680 N N . GLU A 1 85 ? 3.562 6.421 7.241 1.00 85.25 85 GLU A N 1
ATOM 681 C CA . GLU A 1 85 ? 3.726 6.521 8.702 1.00 85.25 85 GLU A CA 1
ATOM 682 C C . GLU A 1 85 ? 3.756 7.978 9.197 1.00 85.25 85 GLU A C 1
ATOM 684 O O . GLU A 1 85 ? 3.370 8.245 10.333 1.00 85.25 85 GLU A O 1
ATOM 689 N N . SER A 1 86 ? 4.154 8.925 8.337 1.00 84.31 86 SER A N 1
ATOM 690 C CA . SER A 1 86 ? 4.084 10.367 8.605 1.00 84.31 86 SER A CA 1
ATOM 691 C C . SER A 1 86 ? 2.660 10.872 8.840 1.00 84.31 86 SER A C 1
ATOM 693 O O . SER A 1 86 ? 2.469 11.790 9.629 1.00 84.31 86 SER A O 1
ATOM 695 N N . ASP A 1 87 ? 1.674 10.252 8.191 1.00 85.25 87 ASP A N 1
ATOM 696 C CA . ASP A 1 87 ? 0.290 10.731 8.125 1.00 85.25 87 ASP A CA 1
ATOM 697 C C . ASP A 1 87 ? -0.612 10.000 9.135 1.00 85.25 87 ASP A C 1
ATOM 699 O O . ASP A 1 87 ? -1.752 10.395 9.379 1.00 85.25 87 ASP A O 1
ATOM 703 N N . VAL A 1 88 ? -0.101 8.930 9.756 1.00 85.62 88 VAL A N 1
ATOM 704 C CA . VAL A 1 88 ? -0.774 8.168 10.818 1.00 85.62 88 VAL A CA 1
ATOM 705 C C . VAL A 1 88 ? -1.264 9.032 11.990 1.00 85.62 88 VAL A C 1
ATOM 707 O O . VAL A 1 88 ? -2.390 8.783 12.430 1.00 85.62 88 VAL A O 1
ATOM 710 N N . PRO A 1 89 ? -0.492 9.988 12.553 1.00 86.00 89 PRO A N 1
ATOM 711 C CA . PRO A 1 89 ? -0.985 10.824 13.651 1.00 86.00 89 PRO A CA 1
ATOM 712 C C . PRO A 1 89 ? -2.207 11.659 13.244 1.00 86.00 89 PRO A C 1
ATOM 714 O O . PRO A 1 89 ? -3.240 11.555 13.908 1.00 86.00 89 PRO A O 1
ATOM 717 N N . ASP A 1 90 ? -2.134 12.380 12.122 1.00 86.38 9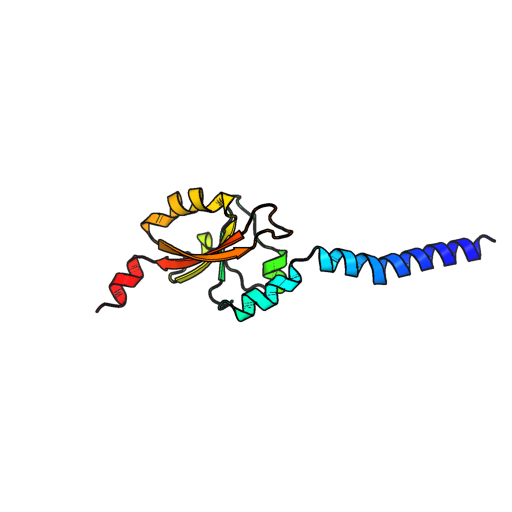0 ASP A N 1
ATOM 718 C CA . ASP A 1 90 ? -3.239 13.201 11.602 1.00 86.38 90 ASP A CA 1
ATOM 719 C C . ASP A 1 90 ? -4.479 12.348 11.317 1.00 86.38 90 ASP A C 1
ATOM 721 O O . ASP A 1 90 ? -5.616 12.706 11.633 1.00 86.38 90 ASP A O 1
ATOM 725 N N . PHE A 1 91 ? -4.262 11.171 10.734 1.00 86.31 91 PHE A N 1
ATOM 726 C CA . PHE A 1 91 ? -5.328 10.235 10.425 1.00 86.31 91 PHE A CA 1
ATOM 727 C C . PHE A 1 91 ? -6.014 9.693 11.686 1.00 86.31 91 PHE A C 1
ATOM 729 O O . PHE A 1 91 ? -7.243 9.602 11.740 1.00 86.31 91 PHE A O 1
ATOM 736 N N . LYS A 1 92 ? -5.245 9.366 12.733 1.00 84.44 92 LYS A N 1
ATOM 737 C CA . LYS A 1 92 ? -5.797 8.934 14.026 1.00 84.44 92 LYS A CA 1
ATOM 738 C C . LYS A 1 92 ? -6.560 10.047 14.732 1.00 84.44 92 LYS A C 1
ATOM 740 O O . LYS A 1 92 ? -7.548 9.749 15.395 1.00 84.44 92 LYS A O 1
ATOM 745 N N . GLU A 1 93 ? -6.141 11.299 14.593 1.00 85.38 93 GLU A N 1
ATOM 746 C CA . GLU A 1 93 ? -6.885 12.431 15.145 1.00 85.38 93 GLU A CA 1
ATOM 747 C C . GLU A 1 93 ? -8.263 12.572 14.478 1.00 85.38 93 GLU A C 1
ATOM 749 O O . GLU A 1 93 ? -9.268 12.749 15.169 1.00 85.38 93 GLU A O 1
ATOM 754 N N . LYS A 1 94 ? -8.326 12.395 13.150 1.00 84.88 94 LYS A N 1
ATOM 755 C CA . LYS A 1 94 ? -9.571 12.483 12.371 1.00 84.88 94 LYS A CA 1
ATOM 756 C C . LYS A 1 94 ? -10.505 11.282 12.569 1.00 84.88 94 LYS A C 1
ATOM 758 O O . LYS A 1 94 ? -11.698 11.472 12.779 1.00 84.88 94 LYS A O 1
ATOM 763 N N . PHE A 1 95 ? -9.981 10.055 12.512 1.00 84.44 95 PHE A N 1
ATOM 764 C CA . PHE A 1 95 ? -10.790 8.824 12.435 1.00 84.44 95 PHE A CA 1
ATOM 765 C C . PHE A 1 95 ? -10.668 7.892 13.643 1.00 84.44 95 PHE A C 1
ATOM 767 O O . PHE A 1 95 ? -11.415 6.920 13.750 1.00 84.44 95 PHE A O 1
ATOM 774 N N . GLY A 1 96 ? -9.761 8.165 14.582 1.00 78.00 96 GLY A N 1
ATOM 775 C CA . GLY A 1 96 ? -9.491 7.283 15.723 1.00 78.00 96 GLY A CA 1
ATOM 776 C C . GLY A 1 96 ? -10.647 7.136 16.715 1.00 78.00 96 GLY A C 1
ATOM 777 O O . GLY A 1 96 ? -10.606 6.243 17.554 1.00 78.00 96 GLY A O 1
ATOM 778 N N . ARG A 1 97 ? -11.686 7.980 16.628 1.00 80.88 97 ARG A N 1
ATOM 779 C CA . ARG A 1 97 ? -12.912 7.846 17.437 1.00 80.88 97 ARG A CA 1
ATOM 780 C C . ARG A 1 97 ? -13.865 6.787 16.879 1.00 80.88 97 ARG A C 1
ATOM 782 O O . ARG A 1 97 ? -14.488 6.059 17.647 1.00 80.88 97 ARG A O 1
ATOM 789 N N . ASP A 1 98 ? -13.941 6.676 15.556 1.00 83.00 98 ASP A N 1
ATOM 790 C CA . ASP A 1 98 ? -14.918 5.826 14.866 1.00 83.00 98 ASP A CA 1
ATOM 791 C C . ASP A 1 98 ? -14.348 4.468 14.449 1.00 83.00 98 ASP A C 1
ATOM 793 O O . ASP A 1 98 ? -15.109 3.543 14.159 1.00 83.00 98 ASP A O 1
ATOM 797 N N . TYR A 1 99 ? -13.021 4.327 14.432 1.00 86.06 99 TYR A N 1
ATOM 798 C CA . TYR A 1 99 ? -12.328 3.153 13.914 1.00 86.06 99 TYR A CA 1
ATOM 799 C C . TYR A 1 99 ? -11.227 2.670 14.855 1.00 86.06 99 TYR A C 1
ATOM 801 O O . TYR A 1 99 ? -10.461 3.450 15.417 1.00 86.06 99 TYR A O 1
ATOM 809 N N . THR A 1 100 ? -11.106 1.348 14.965 1.00 85.12 100 THR A N 1
ATOM 810 C CA . THR A 1 100 ? -9.980 0.696 15.639 1.00 85.12 100 THR A CA 1
ATOM 811 C C . THR A 1 100 ? -8.956 0.261 14.600 1.00 85.12 100 THR A C 1
ATOM 813 O O . THR A 1 100 ? -9.312 -0.458 13.670 1.00 85.12 100 THR A O 1
ATOM 816 N N . PHE A 1 101 ? -7.690 0.654 14.769 1.00 86.88 101 PHE A N 1
ATOM 817 C CA . PHE A 1 101 ? -6.601 0.351 13.834 1.00 86.88 101 PHE A CA 1
ATOM 818 C C . PHE A 1 101 ? -5.545 -0.547 14.480 1.00 86.88 101 PHE A C 1
ATOM 820 O O . PHE A 1 101 ? -4.982 -0.208 15.521 1.00 86.88 101 PHE A O 1
ATOM 827 N N . GLN A 1 102 ? -5.214 -1.658 13.824 1.00 87.62 102 GLN A N 1
ATOM 828 C CA . GLN A 1 102 ? -4.136 -2.562 14.216 1.00 87.62 102 GLN A CA 1
ATOM 829 C C . GLN A 1 102 ? -3.089 -2.642 13.106 1.00 87.62 102 GLN A C 1
ATOM 831 O O . GLN A 1 102 ? -3.390 -3.048 11.984 1.00 87.62 102 GLN A O 1
ATOM 836 N N . LYS A 1 103 ? -1.838 -2.296 13.418 1.00 88.69 103 LYS A N 1
ATOM 837 C CA . LYS A 1 103 ? -0.726 -2.416 12.467 1.00 88.69 103 LYS A CA 1
ATOM 838 C C . LYS A 1 103 ? -0.440 -3.892 12.190 1.00 88.69 103 LYS A C 1
ATOM 840 O O . LYS A 1 103 ? -0.161 -4.650 13.114 1.00 88.69 103 LYS A O 1
ATOM 845 N N . VAL A 1 104 ? -0.511 -4.293 10.925 1.00 88.94 104 VAL A N 1
ATOM 846 C CA . VAL A 1 104 ? -0.306 -5.683 10.471 1.00 88.94 104 VAL A CA 1
ATOM 847 C C . VAL A 1 104 ? 0.932 -5.839 9.597 1.00 88.94 104 VAL A C 1
ATOM 849 O O . VAL A 1 104 ? 1.425 -6.953 9.391 1.00 88.94 104 VAL A O 1
ATOM 852 N N . TRP A 1 105 ? 1.422 -4.739 9.028 1.00 86.50 105 TRP A N 1
ATOM 853 C CA . TRP A 1 105 ? 2.635 -4.733 8.228 1.00 86.50 105 TRP A CA 1
ATOM 854 C C . TRP A 1 105 ? 3.190 -3.325 8.070 1.00 86.50 105 TRP A C 1
ATOM 856 O O . TRP A 1 105 ? 2.485 -2.344 8.281 1.00 86.50 105 TRP A O 1
ATOM 866 N N . GLU A 1 106 ? 4.443 -3.244 7.652 1.00 85.81 106 GLU A N 1
ATOM 867 C CA . GLU A 1 106 ? 5.103 -2.004 7.276 1.00 85.81 106 GLU A CA 1
ATOM 868 C C . GLU A 1 106 ? 6.039 -2.294 6.106 1.00 85.81 106 GLU A C 1
ATOM 870 O O . GLU A 1 106 ? 6.733 -3.315 6.087 1.00 85.81 106 GLU A O 1
ATOM 875 N N . VAL A 1 107 ? 6.064 -1.379 5.146 1.00 82.44 107 VAL A N 1
ATOM 876 C CA . VAL A 1 107 ? 7.031 -1.348 4.056 1.00 82.44 107 VAL A CA 1
ATOM 877 C C . VAL A 1 107 ? 7.944 -0.153 4.286 1.00 82.44 107 VAL A C 1
ATOM 879 O O . VAL A 1 107 ? 7.494 0.988 4.310 1.00 82.44 107 VAL A O 1
ATOM 882 N N . ARG A 1 108 ? 9.246 -0.415 4.444 1.00 68.81 108 ARG A N 1
ATOM 883 C CA . A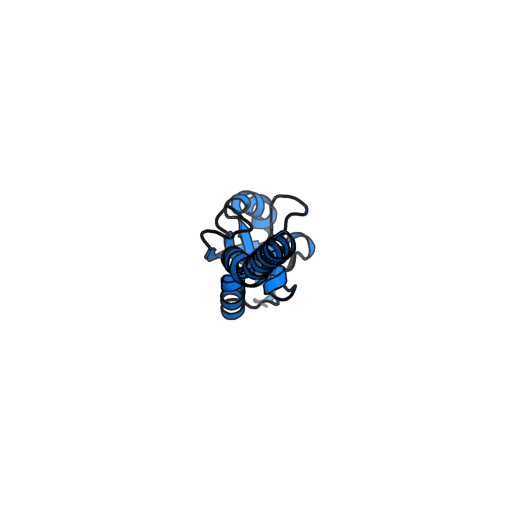RG A 1 108 ? 10.237 0.611 4.814 1.00 68.81 108 ARG A CA 1
ATOM 884 C C . ARG A 1 108 ? 10.381 1.735 3.788 1.00 68.81 108 ARG A C 1
ATOM 886 O O . ARG A 1 108 ? 10.784 2.830 4.164 1.00 68.81 108 ARG A O 1
ATOM 893 N N . LYS A 1 109 ? 10.124 1.461 2.507 1.00 66.81 109 LYS A N 1
ATOM 894 C CA . LYS A 1 109 ? 10.252 2.446 1.431 1.00 66.81 109 LYS A CA 1
ATOM 895 C C . LYS A 1 109 ? 9.454 2.006 0.209 1.00 66.81 109 LYS A C 1
ATOM 897 O O . LYS A 1 109 ? 9.686 0.904 -0.279 1.00 66.81 109 LYS A O 1
ATOM 902 N N . LEU A 1 110 ? 8.559 2.865 -0.268 1.00 66.06 110 LEU A N 1
ATOM 903 C CA . LEU A 1 110 ? 8.035 2.791 -1.631 1.00 66.06 110 LEU A CA 1
ATOM 904 C C . LEU A 1 110 ? 8.737 3.858 -2.474 1.00 66.06 110 LEU A C 1
ATOM 906 O O . LEU A 1 110 ? 9.243 4.850 -1.954 1.00 66.06 110 LEU A O 1
ATOM 910 N N . VAL A 1 111 ? 8.809 3.664 -3.780 1.00 61.00 111 VAL A N 1
ATOM 911 C CA . VAL A 1 111 ? 9.360 4.661 -4.698 1.00 61.00 111 VAL A CA 1
ATOM 912 C C . VAL A 1 111 ? 8.462 5.894 -4.781 1.00 61.00 111 VAL A C 1
ATOM 914 O O . VAL A 1 111 ? 8.976 7.003 -4.901 1.00 61.00 111 VAL A O 1
ATOM 917 N N . GLU A 1 112 ? 7.145 5.729 -4.638 1.00 62.56 112 GLU A N 1
ATOM 918 C CA . GLU A 1 112 ? 6.192 6.852 -4.641 1.00 62.56 112 GLU A CA 1
ATOM 919 C C . GLU A 1 112 ? 6.172 7.642 -3.327 1.00 62.56 112 GLU A C 1
ATOM 921 O O . GLU A 1 112 ? 5.863 8.833 -3.319 1.00 62.56 112 GLU A O 1
ATOM 926 N N . CYS A 1 113 ? 6.526 7.000 -2.212 1.00 60.06 113 CYS A N 1
ATOM 927 C CA . CYS A 1 113 ? 6.562 7.632 -0.900 1.00 60.06 113 CYS A CA 1
ATOM 928 C C . CYS A 1 113 ? 7.944 7.468 -0.277 1.00 60.06 113 CYS A C 1
ATOM 930 O O . CYS A 1 113 ? 8.337 6.383 0.141 1.00 60.06 113 CYS A O 1
ATOM 932 N N . HIS A 1 114 ? 8.658 8.585 -0.128 1.00 64.75 114 HIS A N 1
ATOM 933 C CA . HIS A 1 114 ? 9.952 8.624 0.560 1.00 64.75 114 HIS A CA 1
ATOM 934 C C . HIS A 1 114 ? 9.878 8.203 2.041 1.00 64.75 114 HIS A C 1
ATOM 936 O O . HIS A 1 114 ? 10.922 7.941 2.643 1.00 64.75 114 HIS A O 1
ATOM 942 N N . HIS A 1 115 ? 8.669 8.114 2.603 1.00 68.38 115 HIS A N 1
ATOM 943 C CA . HIS A 1 115 ? 8.386 7.656 3.958 1.00 68.38 115 HIS A CA 1
ATOM 944 C C . HIS A 1 115 ? 7.942 6.182 3.981 1.00 68.38 115 HIS A C 1
ATOM 946 O O . HIS A 1 115 ? 7.341 5.708 3.012 1.00 68.38 115 HIS A O 1
ATOM 952 N N . PRO A 1 116 ? 8.192 5.456 5.087 1.00 80.19 116 PRO A N 1
ATOM 953 C CA . PRO A 1 116 ? 7.648 4.118 5.279 1.00 80.19 116 PRO A CA 1
ATOM 954 C C . PRO A 1 116 ? 6.121 4.131 5.182 1.00 80.19 116 PRO A C 1
ATOM 956 O O . PRO A 1 116 ? 5.475 5.068 5.651 1.00 80.19 116 PRO A O 1
ATOM 959 N N . VAL A 1 117 ? 5.544 3.085 4.595 1.00 85.00 117 VAL A N 1
ATOM 960 C CA . VAL A 1 117 ? 4.091 2.927 4.474 1.00 85.00 117 VAL A CA 1
ATOM 961 C C . VAL A 1 117 ? 3.637 1.788 5.368 1.00 85.00 117 VAL A C 1
ATOM 963 O O . VAL A 1 117 ? 4.065 0.639 5.221 1.00 85.00 117 VAL A O 1
ATOM 966 N N . GLY A 1 118 ? 2.763 2.125 6.306 1.00 88.00 118 GLY A N 1
ATOM 967 C CA . GLY A 1 118 ? 2.134 1.190 7.216 1.00 88.00 118 GLY A CA 1
ATOM 968 C C . GLY A 1 118 ? 0.873 0.589 6.613 1.00 88.00 118 GLY A C 1
ATOM 969 O O . GLY A 1 118 ? 0.106 1.253 5.914 1.00 88.00 118 GLY A O 1
ATOM 970 N N . PHE A 1 119 ? 0.644 -0.683 6.924 1.00 90.25 119 PHE A N 1
ATOM 971 C CA . PHE A 1 119 ? -0.608 -1.373 6.652 1.00 90.25 119 PHE A CA 1
ATOM 972 C C . PHE A 1 119 ? -1.315 -1.621 7.977 1.00 90.25 119 PHE A C 1
ATOM 974 O O . PHE A 1 119 ? -0.798 -2.328 8.853 1.00 90.25 119 PHE A O 1
ATOM 981 N N . TYR A 1 120 ? -2.517 -1.075 8.105 1.00 89.56 120 TYR A N 1
ATOM 982 C CA . TYR A 1 120 ? -3.338 -1.170 9.301 1.00 89.56 120 TYR A CA 1
ATOM 983 C C . TYR A 1 120 ? -4.636 -1.883 8.969 1.00 89.56 120 TYR A C 1
ATOM 985 O O . TYR A 1 120 ? -5.406 -1.425 8.132 1.00 89.56 120 TYR A O 1
ATOM 993 N N . ARG A 1 121 ? -4.912 -2.999 9.637 1.00 90.50 121 ARG A N 1
ATOM 994 C CA . ARG A 1 121 ? -6.250 -3.582 9.608 1.00 90.50 121 ARG A CA 1
ATOM 995 C C . ARG A 1 121 ? -7.160 -2.714 10.464 1.00 90.50 121 ARG A C 1
ATOM 997 O O . ARG A 1 121 ? -6.776 -2.358 11.579 1.00 90.50 121 ARG A O 1
ATOM 1004 N N . PHE A 1 122 ? -8.336 -2.383 9.953 1.00 90.38 122 PHE A N 1
ATOM 1005 C CA . PHE A 1 122 ? -9.290 -1.558 10.675 1.00 90.38 122 PHE A CA 1
ATOM 1006 C C . PHE A 1 122 ? -10.684 -2.162 10.688 1.00 90.38 122 PHE A C 1
ATOM 1008 O O . PHE A 1 122 ? -11.070 -2.893 9.775 1.00 90.38 122 PHE A O 1
ATOM 1015 N N . VAL A 1 123 ? -11.423 -1.831 11.744 1.00 87.69 123 VAL A N 1
ATOM 1016 C CA . VAL A 1 123 ? -12.843 -2.144 11.901 1.00 87.69 123 VAL A CA 1
ATOM 1017 C C . VAL A 1 123 ? -13.529 -0.927 12.510 1.00 87.69 123 VAL A C 1
ATOM 1019 O O . VAL A 1 123 ? -13.018 -0.323 13.459 1.00 87.69 123 VAL A O 1
ATOM 1022 N N . LYS A 1 124 ? -14.681 -0.554 11.957 1.00 85.56 124 LYS A N 1
ATOM 1023 C CA . LYS A 1 124 ? -15.520 0.525 12.468 1.00 85.56 124 LYS A CA 1
ATOM 1024 C C . LYS A 1 124 ? -16.091 0.126 13.823 1.00 85.56 124 LYS A C 1
ATOM 1026 O O . LYS A 1 124 ? -16.737 -0.911 13.950 1.00 85.56 124 LYS A O 1
ATOM 1031 N N . THR A 1 125 ? -15.906 0.967 14.831 1.00 74.00 125 THR A N 1
ATOM 1032 C CA . THR A 1 125 ? -16.333 0.719 16.215 1.00 74.00 125 THR A CA 1
ATOM 1033 C C . THR A 1 125 ? -17.843 0.457 16.317 1.00 74.00 125 THR A C 1
ATOM 1035 O O . THR A 1 125 ? -18.274 -0.351 17.134 1.00 74.00 125 THR A O 1
ATOM 1038 N N . SER A 1 126 ? -18.659 1.037 15.431 1.00 60.44 126 SER A N 1
ATOM 1039 C CA . SER A 1 126 ? -20.105 0.770 15.356 1.00 60.44 126 SER A CA 1
ATOM 1040 C C . SER A 1 126 ? -20.445 -0.670 14.928 1.00 60.44 126 SER A C 1
ATOM 1042 O O . SER A 1 126 ? -21.491 -1.185 15.313 1.00 60.44 126 SER A O 1
ATOM 1044 N N . ALA A 1 127 ? -19.579 -1.337 14.154 1.00 53.06 127 ALA A N 1
ATOM 1045 C CA . ALA A 1 127 ? -19.799 -2.710 13.685 1.00 53.06 127 ALA A CA 1
ATOM 1046 C C . ALA A 1 127 ? -19.633 -3.751 14.811 1.00 53.06 127 ALA A C 1
ATOM 1048 O O . ALA A 1 127 ? -20.281 -4.796 14.778 1.00 53.06 127 ALA A O 1
ATOM 1049 N N . ASN A 1 128 ? -18.875 -3.427 15.868 1.00 47.03 128 ASN A N 1
ATOM 1050 C CA . ASN A 1 128 ? -18.785 -4.263 17.074 1.00 47.03 128 ASN A CA 1
ATOM 1051 C C . ASN A 1 128 ? -20.114 -4.363 17.847 1.00 47.03 128 ASN A C 1
ATOM 1053 O O . ASN A 1 128 ? -20.283 -5.279 18.646 1.00 47.03 128 ASN A O 1
ATOM 1057 N N . ILE A 1 129 ? -21.074 -3.460 17.609 1.00 49.00 129 ILE A N 1
ATOM 1058 C CA . ILE A 1 129 ? -22.403 -3.516 18.242 1.00 49.00 129 ILE A CA 1
ATOM 1059 C C . ILE A 1 129 ? -23.330 -4.495 17.497 1.00 49.00 129 ILE A C 1
ATOM 1061 O O . ILE A 1 129 ? -24.236 -5.064 18.101 1.00 49.00 129 ILE A O 1
ATOM 1065 N N . ALA A 1 130 ? -23.098 -4.739 16.202 1.00 47.22 130 ALA A N 1
ATOM 1066 C CA . ALA A 1 130 ? -23.957 -5.590 15.377 1.00 47.22 130 ALA A CA 1
ATOM 1067 C C . ALA A 1 130 ? -23.571 -7.081 15.399 1.00 47.22 130 ALA A C 1
ATOM 1069 O O . ALA A 1 130 ? -24.421 -7.917 15.120 1.00 47.22 130 ALA A O 1
ATOM 1070 N N . GLN A 1 131 ? -22.330 -7.433 15.755 1.00 46.47 131 GLN A N 1
ATOM 1071 C CA . GLN A 1 131 ? -21.896 -8.839 15.859 1.00 46.47 131 GLN A CA 1
ATOM 1072 C C . GLN A 1 131 ? -22.178 -9.494 17.223 1.00 46.47 131 GLN A C 1
ATOM 1074 O O . GLN A 1 131 ? -21.837 -10.657 17.409 1.00 46.47 131 GLN A O 1
ATOM 1079 N N . ASN A 1 132 ? -22.797 -8.774 18.165 1.00 41.12 132 ASN A N 1
ATOM 1080 C CA . ASN A 1 132 ? -23.085 -9.266 19.517 1.00 41.12 132 ASN A CA 1
ATOM 1081 C C . ASN A 1 132 ? -24.595 -9.303 19.841 1.00 41.12 132 ASN A C 1
ATOM 1083 O O . ASN A 1 132 ? -24.982 -9.191 21.006 1.00 41.12 132 ASN A O 1
ATOM 1087 N N . ARG A 1 133 ? -25.449 -9.423 18.814 1.00 36.97 133 ARG A N 1
ATOM 1088 C CA . ARG A 1 133 ? -26.895 -9.659 18.942 1.00 36.97 133 ARG A CA 1
ATOM 1089 C C . ARG A 1 133 ? -27.318 -10.926 18.221 1.00 36.97 133 ARG A C 1
ATOM 1091 O O . ARG A 1 133 ? -26.815 -11.144 17.100 1.00 36.97 133 ARG A O 1
#

Organism: NCBI:txid165179

Secondary structure (DSSP, 8-state):
-HHHHHHHHHHHHHHIIIIIHHHHHHHHSGGGTHHHHHHHS-GGGEEE--SSTT---HHHHHHTTS-PEEHHHH--SEEEEEEETTTHHHHHHHHTTTEEEEEEEEES--SS-SS-EEEEEEEEGGGGGTTT-

Foldseek 3Di:
DVVVVVVVVVVVVCCCVVPVVVVVVVVLQPLVVLVVCVV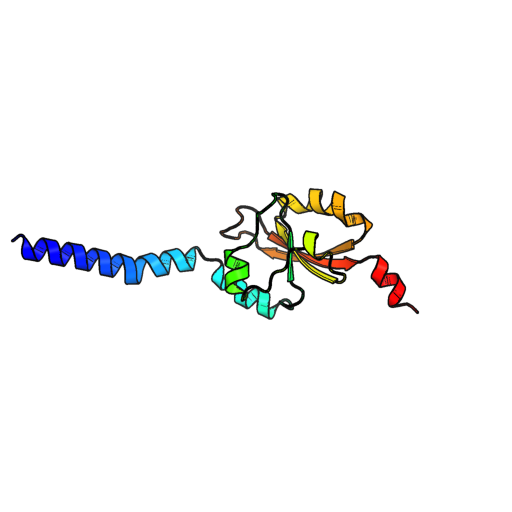PFPLQQAEEDEPDPPDDPVRSCVSVPVSYHHCVVPVDQWGKYKYFPVCVVVVCVVCVVFKDWDFDDWACDHSSDRGIITIITMGTPVVVVVVPD

pLDDT: mean 78.44, std 11.94, range [36.97, 91.25]

Sequence (133 aa):
MMKYTLVMIIAIFITLDSTLQPAVLNTKADKHLAPIIEKKFDTGKLYSYMSIEMMHFFSLNFYLGDKIQQFDKVLPQDGVLMIPESDVPDFKEKFGRDYTFQKVWEVRKLVECHHPVGFYRFVKTSANIAQNR

Radius of gyration: 20.92 Å; chains: 1; bounding box: 58×29×63 Å